Protein AF-A0A5N3UM88-F1 (afdb_monomer)

Foldseek 3Di:
DVVVVVVVVVVPDDDDDDPDDPPDDDPCPPVVPDDDDPDWDDPDPPGDIDDPVPDDD

Sequence (57 aa):
MISVERVIEYTDLKKEAPWEYENRPLPSWPHEGNIFFDINFRYSLDGPLVSLSHLPL

pLDDT: mean 84.96, std 11.62, range [49.53, 95.38]

Structure (mmCIF, N/CA/C/O backbone):
data_AF-A0A5N3UM88-F1
#
_entry.id   AF-A0A5N3UM88-F1
#
loop_
_atom_site.group_PDB
_atom_site.id
_atom_site.type_symbol
_atom_site.label_atom_id
_atom_site.label_alt_id
_atom_site.label_comp_id
_atom_site.label_asym_id
_atom_site.label_entity_id
_atom_site.label_seq_id
_atom_site.pdbx_PDB_ins_code
_atom_site.Cartn_x
_atom_site.Cartn_y
_atom_site.Cartn_z
_atom_site.occupancy
_atom_site.B_iso_or_equiv
_atom_site.auth_seq_id
_atom_site.auth_comp_id
_atom_site.auth_asym_id
_atom_site.auth_atom_id
_atom_site.pdbx_PDB_model_num
ATOM 1 N N . MET A 1 1 ? -17.151 -2.796 29.749 1.00 65.75 1 MET A N 1
ATOM 2 C CA . MET A 1 1 ? -15.734 -3.218 29.688 1.00 65.75 1 MET A CA 1
ATOM 3 C C . MET A 1 1 ? -15.177 -2.712 28.365 1.00 65.75 1 MET A C 1
ATOM 5 O O . MET A 1 1 ? -15.306 -3.394 27.366 1.00 65.75 1 MET A O 1
ATOM 9 N N . ILE A 1 2 ? -14.614 -1.500 28.343 1.00 75.25 2 ILE A N 1
ATOM 10 C CA . ILE A 1 2 ? -14.328 -0.757 27.093 1.00 75.25 2 ILE A CA 1
ATOM 11 C C . ILE A 1 2 ? -13.166 -1.371 26.285 1.00 75.25 2 ILE A C 1
ATOM 13 O O . ILE A 1 2 ? -13.101 -1.237 25.068 1.00 75.25 2 ILE A O 1
ATOM 17 N N . SER A 1 3 ? -12.241 -2.073 26.948 1.00 84.19 3 SER A N 1
ATOM 18 C CA . SER A 1 3 ? -11.049 -2.622 26.287 1.00 84.19 3 SER A CA 1
ATOM 19 C C . SER A 1 3 ? -11.340 -3.781 25.331 1.00 84.19 3 SER A C 1
ATOM 21 O O . SER A 1 3 ? -10.591 -3.955 24.380 1.00 84.19 3 SER A O 1
ATOM 23 N N . VAL A 1 4 ? -12.374 -4.589 25.582 1.00 87.06 4 VAL A N 1
ATOM 24 C CA . VAL A 1 4 ? -12.689 -5.747 24.724 1.00 87.06 4 VAL A CA 1
ATOM 25 C C . VAL A 1 4 ? -13.437 -5.302 23.473 1.00 87.06 4 VAL A C 1
ATOM 27 O O . VAL A 1 4 ? -13.108 -5.748 22.381 1.00 87.06 4 VAL A O 1
ATOM 30 N N . GLU A 1 5 ? -14.374 -4.366 23.623 1.00 90.31 5 GLU A N 1
ATOM 31 C CA . GLU A 1 5 ? -15.135 -3.793 22.507 1.00 90.31 5 GLU A CA 1
ATOM 32 C C . GLU A 1 5 ? -14.194 -3.155 21.471 1.00 90.31 5 GLU A C 1
ATOM 34 O O . GLU A 1 5 ? -14.281 -3.479 20.291 1.00 90.31 5 GLU A O 1
ATOM 39 N N . ARG A 1 6 ? -13.185 -2.384 21.909 1.00 89.44 6 ARG A N 1
ATOM 40 C CA . ARG A 1 6 ? -12.184 -1.801 20.994 1.00 89.44 6 ARG A CA 1
ATOM 41 C C . ARG A 1 6 ? -11.323 -2.826 20.260 1.00 89.44 6 ARG A C 1
ATOM 43 O O . ARG A 1 6 ? -10.930 -2.585 19.126 1.00 89.44 6 ARG A O 1
ATOM 50 N N . VAL A 1 7 ? -10.992 -3.957 20.885 1.00 91.56 7 VAL A N 1
ATOM 51 C CA . VAL A 1 7 ? -10.210 -5.008 20.209 1.00 91.56 7 VAL A CA 1
ATOM 52 C C . VAL A 1 7 ? -11.016 -5.609 19.060 1.00 91.56 7 VAL A C 1
ATOM 54 O O . VAL A 1 7 ? -10.463 -5.801 17.980 1.00 91.56 7 VAL A O 1
ATOM 57 N N . ILE A 1 8 ? -12.316 -5.833 19.270 1.00 92.06 8 ILE A N 1
ATOM 58 C CA . ILE A 1 8 ? -13.227 -6.337 18.234 1.00 92.06 8 ILE A CA 1
ATOM 59 C C . ILE A 1 8 ? -13.371 -5.312 17.099 1.00 92.06 8 ILE A C 1
ATOM 61 O O . ILE A 1 8 ? -13.287 -5.668 15.925 1.00 92.06 8 ILE A O 1
ATOM 65 N N . GLU A 1 9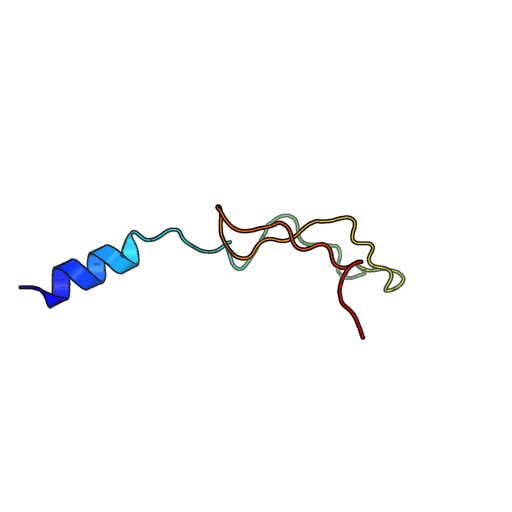 ? -13.479 -4.021 17.426 1.00 92.88 9 GLU A N 1
ATOM 66 C CA . GLU A 1 9 ? -13.534 -2.957 16.413 1.00 92.88 9 GLU A CA 1
ATOM 67 C C . GLU A 1 9 ? -12.327 -3.001 15.455 1.00 92.88 9 GLU A C 1
ATOM 69 O O . GLU A 1 9 ? -12.498 -2.902 14.241 1.00 92.88 9 GLU A O 1
ATOM 74 N N . TYR A 1 10 ? -11.104 -3.220 15.960 1.00 91.50 10 TYR A N 1
ATOM 75 C CA . TYR A 1 10 ? -9.916 -3.353 15.104 1.00 91.50 10 TYR A CA 1
ATOM 76 C C . TYR A 1 10 ? -9.909 -4.646 14.273 1.00 91.50 10 TYR A C 1
ATOM 78 O O . TYR A 1 10 ? -9.379 -4.666 13.153 1.00 91.50 10 TYR A O 1
ATOM 86 N N . THR A 1 11 ? -10.494 -5.737 14.782 1.00 92.69 11 THR A N 1
ATOM 87 C CA . THR A 1 11 ? -10.596 -6.988 14.018 1.00 92.69 11 THR A CA 1
ATOM 88 C C . THR A 1 11 ? -11.586 -6.892 12.864 1.00 92.69 11 THR A C 1
ATOM 90 O O . THR A 1 11 ? -11.372 -7.585 11.872 1.00 92.69 11 THR A O 1
ATOM 93 N N . ASP A 1 12 ? -12.546 -5.971 12.914 1.00 94.06 12 ASP A N 1
ATOM 94 C CA . ASP A 1 12 ? -13.572 -5.804 11.876 1.00 94.06 12 ASP A CA 1
ATOM 95 C C . ASP A 1 12 ? -13.249 -4.712 10.837 1.00 94.06 12 ASP A C 1
ATOM 97 O O . ASP A 1 12 ? -13.970 -4.548 9.851 1.00 94.06 12 ASP A O 1
ATOM 101 N N . LEU A 1 13 ? -12.136 -3.983 10.994 1.00 95.38 13 LEU A N 1
ATOM 102 C CA . LEU A 1 13 ? -11.668 -3.028 9.982 1.00 95.38 13 LEU A CA 1
ATOM 103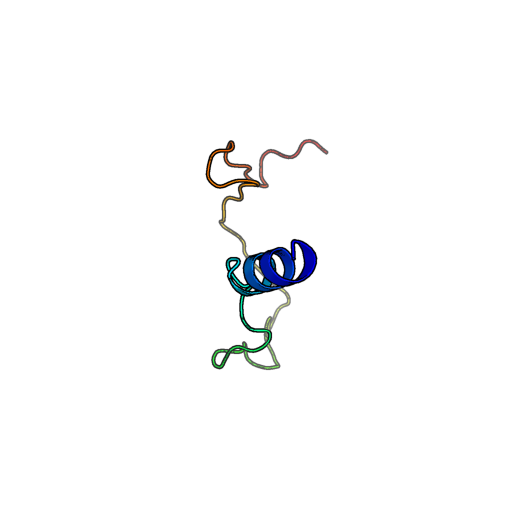 C C . LEU A 1 13 ? -11.362 -3.705 8.638 1.00 95.38 13 LEU A C 1
ATOM 105 O O . LEU A 1 13 ? -10.926 -4.861 8.584 1.00 95.38 13 LEU A O 1
ATOM 109 N N . LYS A 1 14 ? -11.494 -2.928 7.551 1.00 94.62 14 LYS A N 1
ATOM 110 C CA . LYS A 1 14 ? -11.082 -3.341 6.203 1.00 94.62 14 LYS A CA 1
ATOM 111 C C . LYS A 1 14 ? -9.635 -3.834 6.235 1.00 94.62 14 LYS A C 1
ATOM 113 O O . LYS A 1 14 ? -8.732 -3.103 6.635 1.00 94.62 14 LYS A O 1
ATOM 118 N N . LYS A 1 15 ? -9.434 -5.073 5.794 1.00 94.50 15 LYS A N 1
ATOM 119 C CA . LYS A 1 15 ? -8.119 -5.711 5.755 1.00 94.50 15 LYS A CA 1
ATOM 120 C C . LYS A 1 15 ? -7.328 -5.281 4.528 1.00 94.50 15 LYS A C 1
ATOM 122 O O . LYS A 1 15 ? -7.897 -4.921 3.495 1.00 94.50 15 LYS A O 1
ATOM 127 N N . GLU A 1 16 ? -6.012 -5.326 4.672 1.00 94.62 16 GLU A N 1
ATOM 128 C CA . GLU A 1 16 ? -5.087 -5.188 3.557 1.00 94.62 16 GLU A CA 1
ATOM 129 C C . GLU A 1 16 ? -5.191 -6.391 2.611 1.00 94.62 16 GLU A C 1
ATOM 131 O O . GLU A 1 16 ? -5.798 -7.420 2.923 1.00 94.62 16 GLU A O 1
ATOM 136 N N . ALA A 1 17 ? -4.599 -6.234 1.432 1.00 93.25 17 ALA A N 1
ATOM 137 C CA . ALA A 1 17 ? -4.391 -7.331 0.504 1.00 93.25 17 ALA A CA 1
ATOM 138 C C . ALA A 1 17 ? -3.657 -8.510 1.180 1.00 93.25 17 ALA A C 1
ATOM 140 O O . ALA A 1 17 ? -2.796 -8.281 2.033 1.00 93.25 17 ALA A O 1
ATOM 141 N N . PRO A 1 18 ? -3.933 -9.764 0.782 1.00 94.81 18 PRO A N 1
ATOM 142 C CA . PRO A 1 18 ? -3.130 -10.904 1.204 1.00 94.81 18 PRO A CA 1
ATOM 143 C C . PRO A 1 18 ? -1.650 -10.715 0.852 1.00 94.81 18 PRO A C 1
ATOM 145 O O . PRO A 1 18 ? -1.313 -10.143 -0.185 1.00 94.81 18 PRO A O 1
ATOM 148 N N . TRP A 1 19 ? -0.772 -11.262 1.692 1.00 93.12 19 TRP A N 1
ATOM 149 C CA . TRP A 1 19 ? 0.678 -11.262 1.466 1.00 93.12 19 TRP A CA 1
ATOM 150 C C . TRP A 1 19 ? 1.087 -12.005 0.195 1.00 93.12 19 TRP A C 1
ATOM 152 O O . TRP A 1 19 ? 2.109 -11.702 -0.416 1.00 93.12 19 TRP A O 1
ATOM 162 N N . GLU A 1 20 ? 0.293 -12.998 -0.189 1.00 93.38 20 GLU A N 1
ATOM 163 C CA . GLU A 1 20 ? 0.589 -13.898 -1.284 1.00 93.38 20 GLU A CA 1
ATOM 164 C C . GLU A 1 20 ? -0.592 -13.965 -2.246 1.00 93.38 20 GLU A C 1
ATOM 166 O O . GLU A 1 20 ? -1.742 -14.117 -1.834 1.00 93.38 20 GLU A O 1
ATOM 171 N N . TYR A 1 21 ? -0.285 -13.893 -3.538 1.00 90.06 21 TYR A N 1
ATOM 172 C CA . TYR A 1 21 ? -1.238 -14.112 -4.618 1.00 90.06 21 TYR A CA 1
ATOM 173 C C . TYR A 1 21 ? -0.878 -15.390 -5.370 1.00 90.06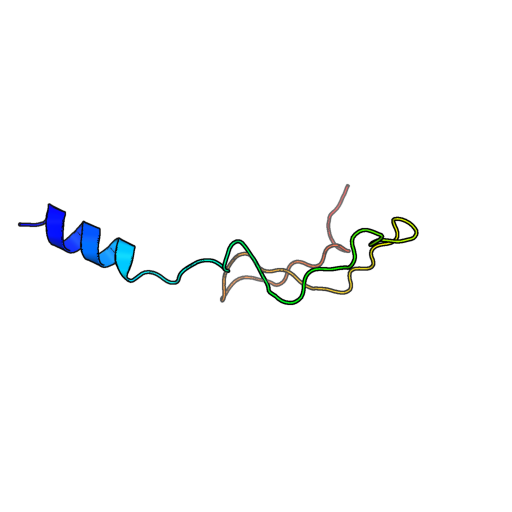 21 TYR A C 1
ATOM 175 O O . TYR A 1 21 ? 0.301 -15.731 -5.481 1.00 90.06 21 TYR A O 1
ATOM 183 N N . GLU A 1 22 ? -1.885 -16.072 -5.917 1.00 91.12 22 GLU A N 1
ATOM 184 C CA . GLU A 1 22 ? -1.679 -17.222 -6.809 1.00 91.12 22 GLU A CA 1
ATOM 185 C C . GLU A 1 22 ? -1.009 -16.787 -8.121 1.00 91.12 22 GLU A C 1
ATOM 187 O O . GLU A 1 22 ? -0.085 -17.434 -8.608 1.00 91.12 22 GLU A O 1
ATOM 192 N N . ASN A 1 23 ? -1.408 -15.628 -8.652 1.00 89.12 23 ASN A N 1
ATOM 193 C CA . ASN A 1 23 ? -0.888 -15.066 -9.898 1.00 89.12 23 ASN A CA 1
ATOM 194 C C . ASN A 1 23 ? 0.393 -14.257 -9.665 1.00 89.12 23 ASN A C 1
ATOM 196 O O . ASN A 1 23 ? 0.419 -13.038 -9.848 1.00 89.12 23 ASN A O 1
ATOM 200 N N . ARG A 1 24 ? 1.461 -14.924 -9.223 1.00 90.94 24 ARG A N 1
ATOM 201 C CA . ARG A 1 24 ? 2.774 -14.279 -9.106 1.00 90.94 24 ARG A CA 1
ATOM 202 C C . ARG A 1 24 ? 3.403 -14.101 -10.485 1.00 90.94 24 ARG A C 1
ATOM 204 O O . ARG A 1 24 ? 3.236 -14.965 -11.348 1.00 90.94 24 ARG A O 1
ATOM 211 N N . PRO A 1 25 ? 4.152 -13.011 -10.703 1.00 90.12 25 PRO A N 1
ATOM 212 C CA . PRO A 1 25 ? 4.940 -12.886 -11.914 1.00 90.12 25 PRO A CA 1
ATOM 213 C C . PRO A 1 25 ? 5.984 -14.011 -11.979 1.00 90.12 25 PRO A C 1
ATOM 215 O O . PRO A 1 25 ? 6.407 -14.557 -10.957 1.00 90.12 25 PRO A O 1
ATOM 218 N N . LEU A 1 26 ? 6.393 -14.369 -13.197 1.00 90.62 26 LEU A N 1
ATOM 219 C CA . LEU A 1 26 ? 7.445 -15.364 -13.409 1.00 90.62 26 LEU A CA 1
ATOM 220 C C . LEU A 1 26 ? 8.738 -14.933 -12.693 1.00 90.62 26 LEU A C 1
ATOM 222 O O . LEU A 1 26 ? 9.005 -13.734 -12.625 1.00 90.62 26 LEU A O 1
ATOM 226 N N . PRO A 1 27 ? 9.593 -15.868 -12.236 1.00 89.50 27 PRO A N 1
ATOM 227 C CA . PRO A 1 27 ? 10.861 -15.520 -11.586 1.00 89.50 27 PRO A CA 1
ATOM 228 C C . PRO A 1 27 ? 11.783 -14.629 -12.432 1.00 89.50 27 PRO A C 1
ATOM 230 O O . PRO A 1 27 ? 12.619 -13.915 -11.893 1.00 89.50 27 PRO A O 1
ATOM 233 N N . SER A 1 28 ? 11.636 -14.675 -13.758 1.00 88.94 28 SER A N 1
ATOM 234 C CA . SER A 1 28 ? 12.380 -13.849 -14.711 1.00 88.94 28 SER A CA 1
ATOM 235 C C . SER A 1 28 ? 11.756 -12.472 -14.958 1.00 88.94 28 SER A C 1
ATOM 237 O O . SER A 1 28 ? 12.243 -11.736 -15.807 1.00 88.94 28 SER A O 1
ATOM 239 N N . TRP A 1 29 ? 10.646 -12.131 -14.304 1.00 89.31 29 TRP A N 1
ATOM 240 C CA . TRP A 1 29 ? 10.016 -10.822 -14.430 1.00 89.31 29 TRP A CA 1
ATOM 241 C C . TRP A 1 29 ? 10.634 -9.821 -13.437 1.00 89.31 29 TRP A C 1
ATOM 243 O O . TRP A 1 29 ? 10.862 -10.183 -12.282 1.00 89.31 29 TRP A O 1
ATOM 253 N N . PRO A 1 30 ? 10.826 -8.549 -13.828 1.00 91.69 30 PRO A N 1
ATOM 254 C CA . PRO A 1 30 ? 10.687 -8.021 -15.185 1.00 91.69 30 PRO A CA 1
ATOM 255 C C . PRO A 1 30 ? 11.910 -8.391 -16.039 1.00 91.69 30 PRO A C 1
ATOM 257 O O . PRO A 1 30 ? 13.046 -8.132 -15.653 1.00 91.69 30 PRO A O 1
ATOM 260 N N . HIS A 1 31 ? 11.674 -8.962 -17.225 1.00 81.00 31 HIS A N 1
ATOM 261 C CA . HIS A 1 31 ? 12.725 -9.563 -18.063 1.00 81.00 31 HIS A CA 1
ATOM 262 C C . HIS A 1 31 ? 13.826 -8.577 -18.478 1.00 81.00 31 HIS A C 1
ATOM 264 O O . HIS A 1 31 ? 14.995 -8.937 -18.559 1.00 81.00 31 HIS A O 1
ATOM 270 N N . GLU A 1 32 ? 13.455 -7.321 -18.708 1.00 89.31 32 GLU A N 1
ATOM 271 C CA . GLU A 1 32 ? 14.374 -6.260 -19.134 1.00 89.31 32 GLU A CA 1
ATOM 272 C C . GLU A 1 32 ? 14.544 -5.169 -18.069 1.00 89.31 32 GLU A C 1
ATOM 274 O O . GLU A 1 32 ? 15.096 -4.111 -18.347 1.00 89.31 32 GLU A O 1
ATOM 279 N N . GLY A 1 33 ? 14.001 -5.368 -16.861 1.00 87.44 33 GLY A N 1
ATOM 280 C CA . GLY A 1 33 ? 13.942 -4.310 -15.844 1.00 87.44 33 GLY A CA 1
ATOM 281 C C . GLY A 1 33 ? 12.946 -3.181 -16.150 1.00 87.44 33 GLY A C 1
ATOM 282 O O . GLY A 1 33 ? 12.761 -2.293 -15.324 1.00 87.44 33 GLY A O 1
ATOM 283 N N . ASN A 1 34 ? 12.285 -3.214 -17.310 1.00 87.06 34 ASN A N 1
ATOM 284 C CA . ASN A 1 34 ? 11.341 -2.188 -17.742 1.00 87.06 34 ASN A CA 1
ATOM 285 C C . ASN A 1 34 ? 9.976 -2.373 -17.063 1.00 87.06 34 ASN A C 1
ATOM 287 O O . ASN A 1 34 ? 9.337 -3.417 -17.207 1.00 87.06 34 ASN A O 1
ATOM 291 N N . ILE A 1 35 ? 9.515 -1.341 -16.354 1.00 84.62 35 ILE A N 1
ATOM 292 C CA . ILE A 1 35 ? 8.185 -1.285 -15.740 1.00 84.62 35 ILE A CA 1
ATOM 293 C C . ILE A 1 35 ? 7.515 0.015 -16.185 1.00 84.62 35 ILE A C 1
ATOM 295 O O . ILE A 1 35 ? 8.071 1.098 -16.006 1.00 84.62 35 ILE A O 1
ATOM 299 N N . PHE A 1 36 ? 6.321 -0.095 -16.763 1.00 83.00 36 PHE A N 1
ATOM 300 C CA . PHE A 1 36 ? 5.534 1.042 -17.233 1.00 83.00 36 PHE A CA 1
ATOM 301 C C . PHE A 1 36 ? 4.343 1.269 -16.306 1.00 83.00 36 PHE A C 1
ATOM 303 O O . PHE A 1 36 ? 3.638 0.326 -15.949 1.00 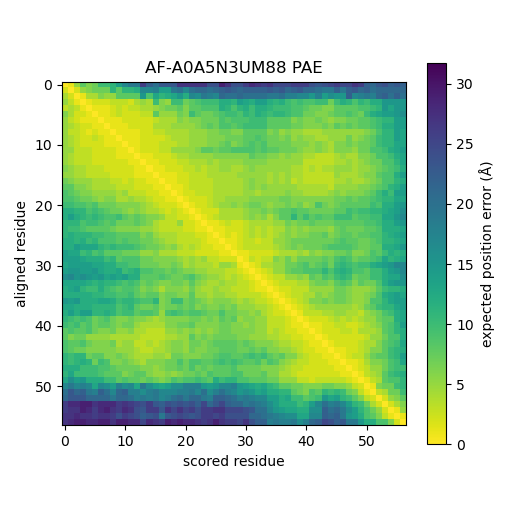83.00 36 PHE A O 1
ATOM 310 N N . PHE A 1 37 ? 4.109 2.528 -15.946 1.00 81.12 37 PHE A N 1
ATOM 311 C CA . PHE A 1 37 ? 2.993 2.938 -15.106 1.00 81.12 37 PHE A CA 1
ATOM 312 C C . PHE A 1 37 ? 2.175 4.001 -15.841 1.00 81.12 37 PHE A C 1
ATOM 314 O O . PHE A 1 37 ? 2.693 5.074 -16.135 1.00 81.12 37 PHE A O 1
ATOM 321 N N . ASP A 1 38 ? 0.903 3.709 -16.104 1.00 81.50 38 ASP A N 1
ATOM 322 C CA . ASP A 1 38 ? -0.099 4.690 -16.538 1.00 81.50 38 ASP A CA 1
ATOM 323 C C . ASP A 1 38 ? -1.261 4.662 -15.540 1.00 81.50 38 ASP A C 1
ATOM 325 O O . ASP A 1 38 ? -2.290 4.017 -15.748 1.00 81.50 38 ASP A O 1
ATOM 329 N N . ILE A 1 39 ? -1.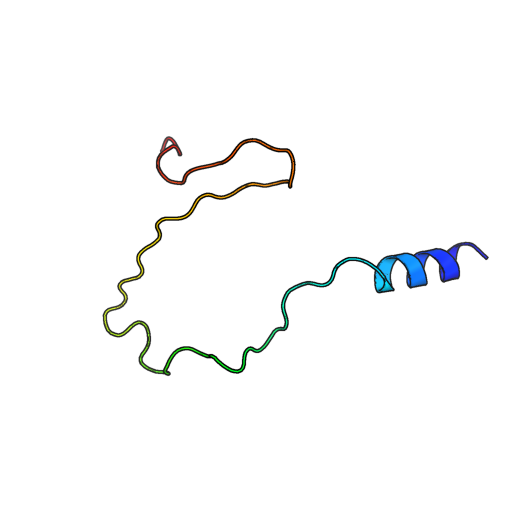016 5.234 -14.358 1.00 81.12 39 ILE A N 1
ATOM 330 C CA . ILE A 1 39 ? -1.920 5.139 -13.208 1.00 81.12 39 ILE A CA 1
ATOM 331 C C . ILE A 1 39 ? -2.011 6.463 -12.449 1.00 81.12 39 ILE A C 1
ATOM 333 O O . ILE A 1 39 ? -1.064 7.248 -12.394 1.00 81.12 39 ILE A O 1
ATOM 337 N N . ASN A 1 40 ? -3.169 6.688 -11.830 1.00 85.19 40 ASN A N 1
ATOM 338 C CA . ASN A 1 40 ? -3.443 7.836 -10.969 1.00 85.19 40 ASN 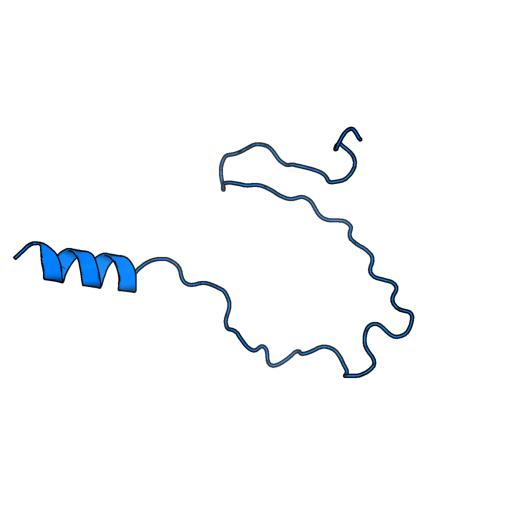A CA 1
ATOM 339 C C . ASN A 1 40 ? -3.559 7.378 -9.513 1.00 85.19 40 ASN A C 1
ATOM 341 O O . ASN A 1 40 ? -4.116 6.313 -9.240 1.00 85.19 40 ASN A O 1
ATOM 345 N N . PHE A 1 41 ? -3.081 8.199 -8.579 1.00 87.50 41 PHE A N 1
ATOM 346 C CA . PHE A 1 41 ? -3.099 7.894 -7.149 1.00 87.50 41 PHE A CA 1
ATOM 347 C C . PHE A 1 41 ? -3.993 8.860 -6.376 1.00 87.50 41 PHE A C 1
ATOM 349 O O . PHE A 1 41 ? -4.317 9.952 -6.841 1.00 87.50 41 PHE A O 1
ATOM 356 N N . ARG A 1 42 ? -4.398 8.464 -5.168 1.00 90.81 42 ARG A N 1
ATOM 357 C CA . ARG A 1 42 ? -5.187 9.297 -4.256 1.00 90.81 42 ARG A CA 1
ATOM 358 C C . ARG A 1 42 ? -4.931 8.873 -2.815 1.00 90.81 42 ARG A C 1
ATOM 360 O O . ARG A 1 42 ? -4.881 7.680 -2.536 1.00 90.81 42 ARG A O 1
ATOM 367 N N . TYR A 1 43 ? -4.807 9.837 -1.906 1.00 89.06 43 TYR A N 1
ATOM 368 C CA . TYR A 1 43 ? -4.552 9.557 -0.485 1.00 89.06 43 TYR A CA 1
ATOM 369 C C . TYR A 1 43 ? -5.801 9.129 0.295 1.00 89.06 43 TYR A C 1
ATOM 371 O O . TYR A 1 43 ? -5.704 8.370 1.253 1.00 89.06 43 TYR A O 1
ATOM 379 N N . SER A 1 44 ? -6.977 9.610 -0.104 1.00 91.44 44 SER A N 1
ATOM 380 C CA . SER A 1 44 ? -8.262 9.259 0.506 1.00 91.44 44 SER A CA 1
ATOM 381 C C . SER A 1 44 ? -9.312 9.035 -0.572 1.00 91.44 44 SER A C 1
ATOM 383 O O . SER A 1 44 ? -9.166 9.530 -1.685 1.00 91.44 44 SER A O 1
ATOM 385 N N . LEU A 1 45 ? -10.396 8.328 -0.251 1.00 89.31 45 LEU A N 1
ATOM 386 C CA . LEU A 1 45 ? -11.495 8.088 -1.194 1.00 89.31 45 LEU A CA 1
ATOM 387 C C . LEU A 1 45 ? -12.217 9.368 -1.637 1.00 89.31 45 LEU A C 1
ATOM 389 O O . LEU A 1 45 ? -12.949 9.313 -2.618 1.00 89.31 45 LEU A O 1
ATOM 393 N N . ASP A 1 46 ? -11.965 10.501 -0.974 1.00 92.88 46 ASP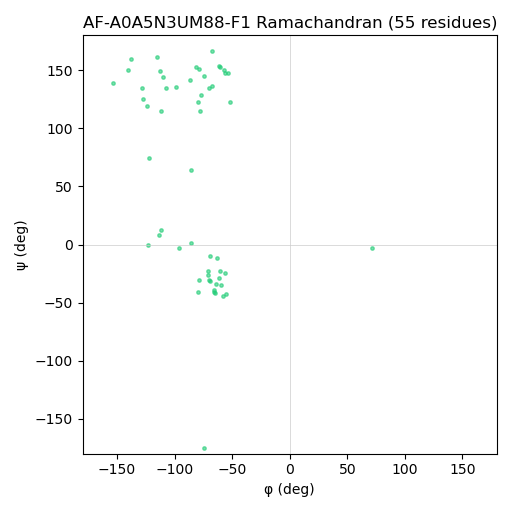 A N 1
ATOM 394 C CA . ASP A 1 46 ? -12.602 11.797 -1.241 1.00 92.88 46 ASP A CA 1
ATOM 395 C C . ASP A 1 46 ? -11.603 12.936 -1.567 1.00 92.88 46 ASP A C 1
ATOM 397 O O . ASP A 1 46 ? -12.013 14.031 -1.938 1.00 92.88 46 ASP A O 1
ATOM 401 N N . GLY A 1 47 ? -10.286 12.682 -1.580 1.00 88.94 47 GLY A N 1
ATOM 402 C CA . GLY A 1 47 ? -9.246 13.689 -1.884 1.00 88.94 47 GLY A CA 1
ATOM 403 C C . GLY A 1 47 ? -9.093 14.100 -3.368 1.00 88.94 47 GLY A C 1
ATOM 404 O O . GLY A 1 47 ? -9.844 13.669 -4.227 1.00 88.94 47 GLY A O 1
ATOM 405 N N . PRO A 1 48 ? -8.117 14.919 -3.756 1.00 90.81 48 PRO A N 1
ATOM 406 C CA . PRO A 1 48 ? -7.803 15.131 -5.173 1.00 90.81 48 PRO A CA 1
ATOM 407 C C . PRO A 1 48 ? -6.973 13.969 -5.751 1.00 90.81 48 PRO A C 1
ATOM 409 O O . PRO A 1 48 ? -6.199 13.344 -5.022 1.00 90.81 48 PRO A O 1
ATOM 412 N N . LEU A 1 49 ? -7.107 13.689 -7.055 1.00 89.75 49 LEU A N 1
ATOM 413 C CA . LEU A 1 49 ? -6.195 12.779 -7.762 1.00 89.75 49 LEU A CA 1
ATOM 414 C C . LEU A 1 49 ? -4.798 13.403 -7.847 1.00 89.75 49 LEU A C 1
ATOM 416 O O . LEU A 1 49 ? -4.654 14.578 -8.179 1.00 89.75 49 LEU A O 1
ATOM 420 N N . VAL A 1 50 ? -3.779 12.593 -7.581 1.00 83.81 50 VAL A N 1
ATOM 421 C CA . VAL A 1 50 ? -2.366 12.944 -7.707 1.00 83.81 50 VAL A CA 1
ATOM 422 C C . VAL A 1 50 ? -1.795 12.127 -8.859 1.00 83.81 50 VAL A C 1
ATOM 424 O O . VAL A 1 50 ? -1.753 10.896 -8.807 1.00 83.81 50 VAL A O 1
ATOM 427 N N . SER A 1 51 ? -1.387 12.819 -9.920 1.00 71.19 51 SER A N 1
ATOM 428 C CA . SER A 1 51 ? -0.710 12.209 -11.062 1.00 71.19 51 SER A CA 1
ATOM 429 C C . SER A 1 51 ? 0.796 12.421 -10.932 1.00 71.19 51 SER A C 1
ATOM 431 O O . SER A 1 51 ? 1.247 13.521 -10.610 1.00 71.19 51 SER A O 1
ATOM 433 N N . LEU A 1 52 ? 1.580 11.371 -11.194 1.00 63.75 52 LEU A N 1
ATOM 434 C CA . LEU A 1 52 ? 3.041 11.388 -11.053 1.00 63.75 52 LEU A CA 1
ATOM 435 C C . LEU A 1 52 ? 3.714 12.429 -11.970 1.00 63.75 52 LEU A C 1
ATOM 437 O O . LEU A 1 52 ? 4.793 12.918 -11.656 1.00 63.75 52 LEU A O 1
ATOM 441 N N . 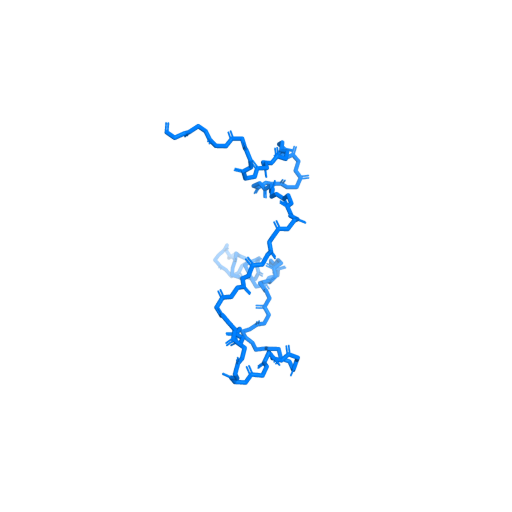SER A 1 53 ? 3.055 12.828 -13.062 1.00 63.78 53 SER A N 1
ATOM 442 C CA . SER A 1 53 ? 3.536 13.855 -13.997 1.00 63.78 53 SER A CA 1
ATOM 443 C C . SER A 1 53 ? 3.551 15.284 -13.435 1.00 63.78 53 SER A C 1
ATOM 445 O O . SER A 1 53 ? 4.094 16.174 -14.083 1.00 63.78 53 SER A O 1
ATOM 447 N N . HIS A 1 54 ? 2.962 15.518 -12.258 1.00 53.88 54 HIS A N 1
ATOM 448 C CA . HIS A 1 54 ? 2.788 16.853 -11.674 1.00 5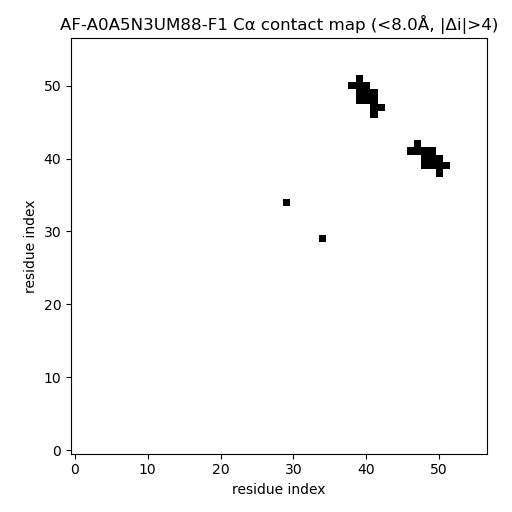3.88 54 HIS A CA 1
ATOM 449 C C . HIS A 1 54 ? 3.637 17.098 -10.415 1.00 53.88 54 HIS A C 1
ATOM 451 O O . HIS A 1 54 ? 3.398 18.079 -9.712 1.00 53.88 54 HIS A O 1
ATOM 457 N N . LEU A 1 55 ? 4.615 16.241 -10.102 1.00 52.12 55 LEU A N 1
ATOM 458 C CA . LEU A 1 55 ? 5.569 16.522 -9.025 1.00 52.12 55 LEU A CA 1
ATOM 459 C C . LEU A 1 55 ? 6.629 17.525 -9.521 1.00 52.12 55 LEU A C 1
ATOM 461 O O . LEU A 1 55 ? 7.386 17.179 -10.431 1.00 52.12 55 LEU A O 1
ATOM 465 N N . PRO A 1 56 ? 6.708 18.755 -8.972 1.00 49.53 56 PRO A N 1
ATOM 466 C CA . PRO A 1 56 ? 7.854 19.616 -9.221 1.00 49.53 56 PRO A CA 1
ATOM 467 C C . PRO A 1 56 ? 9.080 19.030 -8.508 1.00 49.53 56 PRO A C 1
ATOM 469 O O . PRO A 1 56 ? 8.978 18.597 -7.357 1.00 49.53 56 PRO A O 1
ATOM 472 N N . LEU A 1 57 ? 10.203 18.990 -9.232 1.00 51.19 57 LEU A N 1
ATOM 473 C CA . LEU A 1 57 ? 11.531 18.641 -8.715 1.00 51.19 57 LEU A CA 1
ATOM 474 C C . LEU A 1 57 ? 11.957 19.568 -7.570 1.00 51.19 57 LEU A C 1
ATOM 476 O O . LEU A 1 57 ? 11.674 20.786 -7.670 1.00 51.19 57 LEU A O 1
#

Organism: Muntiacus muntjak (NCBI:txid9888)

Solvent-accessible surface area (backbone atoms only — not comparable to full-atom values): 4183 Å² total; per-residue (Å²): 119,73,73,59,56,54,53,52,55,65,71,69,49,89,74,76,80,74,96,72,68,93,86,61,76,57,93,66,58,61,80,81,72,74,81,88,85,93,74,76,42,63,92,48,102,81,56,69,80,48,49,80,92,71,67,83,130

Mean predicted aligned error: 8.24 Å

Secondary structure (DSSP, 8-state):
-HHHHHHHHHHTSPPPPPS--SSPPPTT-STTS------EE-SSTTS--EEGGG---

Radius of gyration: 19.13 Å; Cα contacts (8 Å, |Δi|>4): 14; chains: 1; bounding box: 30×37×49 Å